Protein AF-A0A183TKH5-F1 (afdb_monomer_lite)

Organism: Schistocephalus solidus (NCBI:txid70667)

pLDDT: mean 78.7, std 14.35, range [50.28, 96.31]

Sequence (136 aa):
MHRTLLYFQLSNEYMMAVAALRPASYELEEPFVNRSVQTIYRDSEAQTDPYSPPYTVKVGDVPEVLSLSTLTYGHGLPAGQKEVEMIERARERRKLEANLLDNSQLAGAKLLAYRKKMLDDAETQEWVRREKEIEE

Secondary structure (DSSP, 8-state):
--SSHHHHHHHHHHHHHHHHTS-----------------S---GGG-PPPP--S----TT---HHHHTTT-EETBEESPPHHHHHHHHHHHHHHHHHHHHH--TT--THHHHHHHHHHHHHHHHHHHHHHHHHHH-

InterPro domains:
  IPR026720 Cilia- and flagella-associated protein 91 [PTHR22455] (29-136)
  IPR032840 CFAP91 domain [PF14738] (37-136)

Structure (mmCIF, N/CA/C/O backbone):
data_AF-A0A183TKH5-F1
#
_entry.id   AF-A0A183TKH5-F1
#
loop_
_atom_site.group_PDB
_atom_site.id
_atom_site.type_symbol
_atom_site.label_atom_id
_atom_site.label_alt_id
_atom_site.label_comp_id
_atom_site.label_asym_id
_atom_site.label_entity_id
_atom_site.label_seq_id
_atom_site.pdbx_PDB_ins_code
_atom_site.Cartn_x
_atom_site.Cartn_y
_atom_site.Cartn_z
_atom_site.occupancy
_atom_site.B_iso_or_equiv
_atom_site.auth_seq_id
_atom_site.auth_comp_id
_atom_site.auth_asym_id
_atom_site.auth_atom_id
_atom_site.pdbx_PDB_model_num
ATOM 1 N N . MET A 1 1 ? 27.099 -77.585 -54.163 1.00 56.56 1 MET A N 1
ATOM 2 C CA . MET A 1 1 ? 26.446 -76.439 -53.487 1.00 56.56 1 MET A CA 1
ATOM 3 C C . MET A 1 1 ? 25.040 -76.186 -54.054 1.00 56.56 1 MET A C 1
ATOM 5 O O . MET A 1 1 ? 24.823 -75.152 -54.663 1.00 56.56 1 MET A O 1
ATOM 9 N N . HIS A 1 2 ? 24.081 -77.112 -53.924 1.00 57.56 2 HIS A N 1
ATOM 10 C CA . HIS A 1 2 ? 22.749 -76.969 -54.564 1.00 57.56 2 HIS A CA 1
ATOM 11 C C . HIS A 1 2 ? 21.561 -77.321 -53.647 1.00 57.56 2 HIS A C 1
ATOM 13 O O . HIS A 1 2 ? 20.428 -77.393 -54.101 1.00 57.56 2 HIS A O 1
ATOM 19 N N . ARG A 1 3 ? 21.789 -77.529 -52.341 1.00 54.97 3 ARG A N 1
ATOM 20 C CA . ARG A 1 3 ? 20.746 -78.012 -51.415 1.00 54.97 3 ARG A CA 1
ATOM 21 C C . ARG A 1 3 ? 20.159 -76.929 -50.493 1.00 54.97 3 ARG A C 1
ATOM 23 O O . ARG A 1 3 ? 19.136 -77.164 -49.868 1.00 54.97 3 ARG A O 1
ATOM 30 N N . THR A 1 4 ? 20.763 -75.739 -50.444 1.00 51.69 4 THR A N 1
ATOM 31 C CA . THR A 1 4 ? 20.287 -74.583 -49.658 1.00 51.69 4 THR A CA 1
ATOM 32 C C . THR A 1 4 ? 19.351 -73.658 -50.443 1.00 51.69 4 THR A C 1
ATOM 34 O O . THR A 1 4 ? 18.471 -73.048 -49.848 1.00 51.69 4 THR A O 1
ATOM 37 N N . LEU A 1 5 ? 19.482 -73.593 -51.773 1.00 55.16 5 LEU A N 1
ATOM 38 C CA . LEU A 1 5 ? 18.642 -72.738 -52.626 1.00 55.16 5 LEU A CA 1
ATOM 39 C C . LEU A 1 5 ? 17.206 -73.268 -52.774 1.00 55.16 5 LEU A C 1
ATOM 41 O O . LEU A 1 5 ? 16.263 -72.485 -52.772 1.00 55.16 5 LEU A O 1
ATOM 45 N N . LEU A 1 6 ? 17.027 -74.594 -52.798 1.00 55.50 6 LEU A N 1
ATOM 46 C CA . LEU A 1 6 ? 15.699 -75.215 -52.874 1.00 55.50 6 LEU A CA 1
ATOM 47 C C . LEU A 1 6 ? 14.858 -74.968 -51.611 1.00 55.50 6 LEU A C 1
ATOM 49 O O . LEU A 1 6 ? 13.658 -74.743 -51.719 1.00 55.50 6 LEU A O 1
ATOM 53 N N . TYR A 1 7 ? 15.481 -74.950 -50.425 1.00 54.03 7 TYR A N 1
ATOM 54 C CA . TYR A 1 7 ? 14.784 -74.665 -49.163 1.00 54.03 7 TYR A CA 1
ATOM 55 C C . TYR A 1 7 ? 14.279 -73.216 -49.100 1.00 54.03 7 TYR A C 1
ATOM 57 O O . TYR A 1 7 ? 13.174 -72.981 -48.622 1.00 54.03 7 TYR A O 1
ATOM 65 N N . PHE A 1 8 ? 15.054 -72.266 -49.638 1.00 52.38 8 PHE A N 1
ATOM 66 C CA . PHE A 1 8 ? 14.662 -70.856 -49.725 1.00 52.38 8 PHE A CA 1
ATOM 67 C C . PHE A 1 8 ? 13.559 -70.606 -50.766 1.00 52.38 8 PHE A C 1
ATOM 69 O O . PHE A 1 8 ? 12.664 -69.798 -50.520 1.00 52.38 8 PHE A O 1
ATOM 76 N N . GLN A 1 9 ? 13.575 -71.309 -51.905 1.00 54.12 9 GLN A N 1
ATOM 77 C CA . GLN A 1 9 ? 12.498 -71.215 -52.900 1.00 54.12 9 GLN A CA 1
ATOM 78 C C . GLN A 1 9 ? 11.187 -71.826 -52.390 1.00 54.12 9 GLN A C 1
ATOM 80 O O . GLN A 1 9 ? 10.153 -71.163 -52.446 1.00 54.12 9 GLN A O 1
ATOM 85 N N . LEU A 1 10 ? 11.235 -73.029 -51.806 1.00 55.22 10 LEU A N 1
ATOM 86 C CA . LEU A 1 10 ? 10.054 -73.699 -51.244 1.00 55.22 10 LEU A CA 1
ATOM 87 C C . LEU A 1 10 ? 9.452 -72.926 -50.062 1.00 55.22 10 LEU A C 1
ATOM 89 O O . LEU A 1 10 ? 8.231 -72.858 -49.941 1.00 55.22 10 LEU A O 1
ATOM 93 N N . SER A 1 11 ? 10.273 -72.288 -49.216 1.00 58.72 11 SER A N 1
ATOM 94 C CA . SER A 1 11 ? 9.762 -71.430 -48.136 1.00 58.72 11 SER A CA 1
ATOM 95 C C . SER A 1 11 ? 9.053 -70.183 -48.658 1.00 58.72 11 SER A C 1
ATOM 97 O O . SER A 1 11 ? 8.087 -69.729 -48.050 1.00 58.72 11 SER A O 1
ATOM 99 N N . ASN A 1 12 ? 9.514 -69.629 -49.782 1.00 56.22 12 ASN A N 1
ATOM 100 C CA . ASN A 1 12 ? 8.950 -68.404 -50.337 1.00 56.22 12 ASN A CA 1
ATOM 101 C C . ASN A 1 12 ? 7.621 -68.677 -51.059 1.00 56.22 12 ASN A C 1
ATOM 103 O O . ASN A 1 12 ? 6.659 -67.932 -50.890 1.00 56.22 12 ASN A O 1
ATOM 107 N N . GLU A 1 13 ? 7.532 -69.792 -51.787 1.00 64.25 13 GLU A N 1
ATOM 108 C CA . GLU A 1 13 ? 6.274 -70.253 -52.385 1.00 64.25 13 GLU A CA 1
ATOM 109 C C . GLU A 1 13 ? 5.241 -70.635 -51.317 1.00 64.25 13 GLU A C 1
ATOM 111 O O . GLU A 1 13 ? 4.078 -70.248 -51.424 1.00 64.25 13 GLU A O 1
ATOM 116 N N . TYR A 1 14 ? 5.662 -71.311 -50.241 1.00 62.25 14 TYR A N 1
ATOM 117 C CA . TYR A 1 14 ? 4.782 -71.657 -49.121 1.00 62.25 14 TYR A CA 1
ATOM 118 C C . TYR A 1 14 ? 4.248 -70.408 -48.398 1.00 62.25 14 TYR A C 1
ATOM 120 O O . TYR A 1 14 ? 3.056 -70.323 -48.110 1.00 62.25 14 TYR A O 1
ATOM 128 N N . MET A 1 15 ? 5.092 -69.396 -48.169 1.00 60.38 15 MET A N 1
ATOM 129 C CA . MET A 1 15 ? 4.671 -68.124 -47.562 1.00 60.38 15 MET A CA 1
ATOM 130 C C . MET A 1 15 ? 3.726 -67.316 -48.465 1.00 60.38 15 MET A C 1
ATOM 132 O O . MET A 1 15 ? 2.784 -66.702 -47.962 1.00 60.38 15 MET A O 1
ATOM 136 N N . MET A 1 16 ? 3.924 -67.350 -49.787 1.00 62.31 16 MET A N 1
ATOM 137 C CA . MET A 1 16 ? 3.030 -66.714 -50.768 1.00 62.31 16 MET A CA 1
ATOM 138 C C . MET A 1 16 ? 1.676 -67.431 -50.867 1.00 62.31 16 MET A C 1
ATOM 140 O O . MET A 1 16 ? 0.634 -66.776 -50.893 1.00 62.31 16 MET A O 1
ATOM 144 N N . ALA A 1 17 ? 1.663 -68.767 -50.851 1.00 64.62 17 ALA A N 1
ATOM 145 C CA . ALA A 1 17 ? 0.432 -69.558 -50.868 1.00 64.62 17 ALA A CA 1
ATOM 146 C C . ALA A 1 17 ? -0.396 -69.378 -49.581 1.00 64.62 17 ALA A C 1
ATOM 148 O O . ALA A 1 17 ? -1.618 -69.239 -49.645 1.00 64.62 17 ALA A O 1
ATOM 149 N N . VAL A 1 18 ? 0.259 -69.300 -48.415 1.00 62.81 18 VAL A N 1
ATOM 150 C CA . VAL A 1 18 ? -0.392 -68.996 -47.125 1.00 62.81 18 VAL A CA 1
ATOM 151 C C . VAL A 1 18 ? -0.938 -67.563 -47.090 1.00 62.81 18 VAL A C 1
ATOM 153 O O . VAL A 1 18 ? -1.998 -67.328 -46.513 1.00 62.81 18 VAL A O 1
ATOM 156 N N . ALA A 1 19 ? -0.265 -66.604 -47.735 1.00 60.97 19 ALA A N 1
ATOM 157 C CA . ALA A 1 19 ? -0.767 -65.236 -47.871 1.00 60.97 19 ALA A CA 1
ATOM 158 C C . ALA A 1 19 ? -1.985 -65.141 -48.808 1.00 60.97 19 ALA A C 1
ATOM 160 O O . ALA A 1 19 ? -2.908 -64.387 -48.515 1.00 60.97 19 ALA A O 1
ATOM 161 N N . ALA A 1 20 ? -2.022 -65.927 -49.889 1.00 63.88 20 ALA A N 1
ATOM 162 C CA . ALA A 1 20 ? -3.143 -65.962 -50.834 1.00 63.88 20 ALA A CA 1
ATOM 163 C C . ALA A 1 20 ? -4.389 -66.681 -50.281 1.00 63.88 20 ALA A C 1
ATOM 165 O O . ALA A 1 20 ? -5.509 -66.369 -50.675 1.00 63.88 20 ALA A O 1
ATOM 166 N N . LEU A 1 21 ? -4.198 -67.624 -49.352 1.00 61.31 21 LEU A N 1
ATOM 167 C CA . LEU A 1 21 ? -5.271 -68.305 -48.617 1.00 61.31 21 LEU A CA 1
ATOM 168 C C . LEU A 1 21 ? -5.719 -67.550 -47.359 1.00 61.31 21 LEU A C 1
ATOM 170 O O . LEU A 1 21 ? -6.636 -68.012 -46.679 1.00 61.31 21 LEU A O 1
ATOM 174 N N . ARG A 1 22 ? -5.100 -66.406 -47.027 1.00 55.66 22 ARG A N 1
ATOM 175 C CA . ARG A 1 22 ? -5.588 -65.540 -45.952 1.00 55.66 22 ARG A CA 1
ATOM 176 C C . ARG A 1 22 ? -6.929 -64.963 -46.419 1.00 55.66 22 ARG A C 1
ATOM 178 O O . ARG A 1 22 ? -6.926 -64.166 -47.358 1.00 55.66 22 ARG A O 1
ATOM 185 N N . PRO A 1 23 ? -8.070 -65.344 -45.814 1.00 60.88 23 PRO A N 1
ATOM 186 C CA . PRO A 1 23 ? -9.331 -64.711 -46.166 1.00 60.88 23 PRO A CA 1
ATOM 187 C C . PRO A 1 23 ? -9.185 -63.207 -45.925 1.00 60.88 23 PRO A C 1
ATOM 189 O O . PRO A 1 23 ? -8.533 -62.807 -44.954 1.00 60.88 23 PRO A O 1
ATOM 192 N N . ALA A 1 24 ? -9.750 -62.389 -46.822 1.00 58.31 24 ALA A N 1
ATOM 193 C CA . ALA A 1 24 ? -9.887 -60.953 -46.599 1.00 58.31 24 ALA A CA 1
ATOM 194 C C . ALA A 1 24 ? -10.366 -60.765 -45.160 1.00 58.31 24 ALA A C 1
ATOM 196 O O . ALA A 1 24 ? -11.300 -61.454 -44.748 1.00 58.31 24 ALA A O 1
ATOM 197 N N . SER A 1 25 ? -9.648 -59.952 -44.385 1.00 51.00 25 SER A N 1
ATOM 198 C CA . SER A 1 25 ? -9.950 -59.707 -42.980 1.00 51.00 25 SER A CA 1
ATOM 199 C C . SER A 1 25 ? -11.444 -59.457 -42.847 1.00 51.00 25 SER A C 1
ATOM 201 O O . SER A 1 25 ? -11.935 -58.423 -43.295 1.00 51.00 25 SER A O 1
ATOM 203 N N . TYR A 1 26 ? -12.171 -60.425 -42.289 1.00 50.28 26 TYR A N 1
ATOM 204 C CA . TYR A 1 26 ? -13.525 -60.176 -41.842 1.00 50.28 26 TYR A CA 1
ATOM 205 C C . TYR A 1 26 ? -13.356 -59.204 -40.685 1.00 50.28 26 TYR A C 1
ATOM 207 O O . TYR A 1 26 ? -12.981 -59.605 -39.583 1.00 50.28 26 TYR A O 1
ATOM 215 N N . GLU A 1 27 ? -13.539 -57.917 -40.963 1.00 59.78 27 GLU A N 1
ATOM 216 C CA . GLU A 1 27 ? -13.874 -56.933 -39.947 1.00 59.78 27 GLU A CA 1
ATOM 217 C C . GLU A 1 27 ? -15.199 -57.406 -39.348 1.00 59.78 27 GLU A C 1
ATOM 219 O O . GLU A 1 27 ? -16.285 -57.052 -39.796 1.00 59.78 27 GLU A O 1
ATOM 224 N N . LEU A 1 28 ? -15.115 -58.328 -38.387 1.00 56.28 28 LEU A N 1
ATOM 225 C CA . LEU A 1 28 ? -16.206 -58.581 -37.471 1.00 56.28 28 LEU A CA 1
ATOM 226 C C . LEU A 1 28 ? -16.276 -57.316 -36.625 1.00 56.28 28 LEU A C 1
ATOM 228 O O . LEU A 1 28 ? -15.617 -57.220 -35.592 1.00 56.28 28 LEU A O 1
ATOM 232 N N . GLU A 1 29 ? -17.003 -56.312 -37.112 1.00 60.41 29 GLU A N 1
ATOM 233 C CA . GLU A 1 29 ? -17.494 -55.256 -36.245 1.00 60.41 29 GLU A CA 1
ATOM 234 C C . GLU A 1 29 ? -18.260 -55.977 -35.136 1.00 60.41 29 GLU A C 1
ATOM 236 O O . GLU A 1 29 ? -19.334 -56.539 -35.372 1.00 60.41 29 GLU A O 1
ATOM 241 N N . GLU A 1 30 ? -17.682 -56.054 -33.934 1.00 64.56 30 GLU A N 1
ATOM 242 C CA . GLU A 1 30 ? -18.487 -56.423 -32.781 1.00 64.56 30 GLU A CA 1
ATOM 243 C C . GLU A 1 30 ? -19.662 -55.446 -32.778 1.00 64.56 30 GLU A C 1
ATOM 245 O O . GLU A 1 30 ? -19.421 -54.233 -32.830 1.00 64.56 30 GLU A O 1
ATOM 250 N N . PRO A 1 31 ? -20.924 -55.918 -32.789 1.00 64.06 31 PRO A N 1
ATOM 251 C CA . PRO A 1 31 ? -22.044 -55.002 -32.797 1.00 64.06 31 PRO A CA 1
ATOM 252 C C . PRO A 1 31 ? -21.881 -54.103 -31.579 1.00 64.06 31 PRO A C 1
ATOM 254 O O . PRO A 1 31 ? -21.854 -54.577 -30.442 1.00 64.06 31 PRO A O 1
ATOM 257 N N . PHE A 1 32 ? -21.719 -52.805 -31.822 1.00 62.00 32 PHE A N 1
ATOM 258 C CA . PHE A 1 32 ? -21.632 -51.814 -30.768 1.00 62.00 32 PHE A CA 1
ATOM 259 C C . PHE A 1 32 ? -22.966 -51.817 -30.016 1.00 62.00 32 PHE A C 1
ATOM 261 O O . PHE A 1 32 ? -23.955 -51.216 -30.435 1.00 62.00 32 PHE A O 1
ATOM 268 N N . VAL A 1 33 ? -23.022 -52.559 -28.910 1.00 62.81 33 VAL A N 1
ATOM 269 C CA . VAL A 1 33 ? -24.189 -52.568 -28.036 1.00 62.81 33 VAL A CA 1
ATOM 270 C C . VAL A 1 33 ? -24.024 -51.422 -27.052 1.00 62.81 33 VAL A C 1
ATOM 272 O O . VAL A 1 33 ? -23.316 -51.537 -26.052 1.00 62.81 33 VAL A O 1
ATOM 275 N N . ASN A 1 34 ? -24.720 -50.319 -27.316 1.00 60.88 34 ASN A N 1
ATOM 276 C CA . ASN A 1 34 ? -24.920 -49.268 -26.327 1.00 60.88 34 ASN A CA 1
ATOM 277 C C . ASN A 1 34 ? -25.640 -49.867 -25.108 1.00 60.88 34 ASN A C 1
ATOM 279 O O . ASN A 1 34 ? -26.829 -50.177 -25.167 1.00 60.88 34 ASN A O 1
ATOM 283 N N . ARG A 1 35 ? -24.927 -50.043 -23.992 1.00 65.00 35 ARG A N 1
ATOM 284 C CA . ARG A 1 35 ? -25.538 -50.376 -22.700 1.00 65.00 35 ARG A CA 1
ATOM 2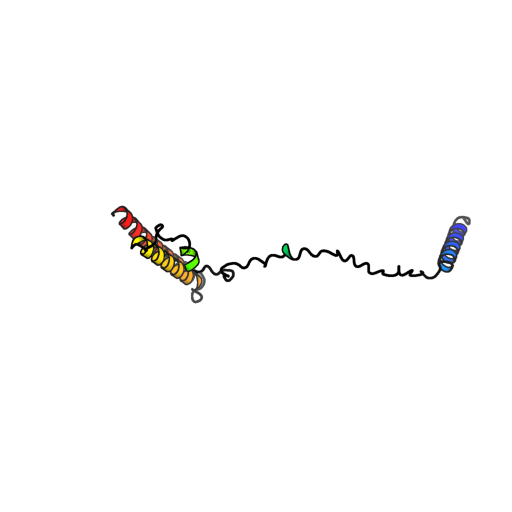85 C C . ARG A 1 35 ? -25.632 -49.108 -21.867 1.00 65.00 35 ARG A C 1
ATOM 287 O O . ARG A 1 35 ? -24.652 -48.677 -21.270 1.00 65.00 35 ARG A O 1
ATOM 294 N N . SER A 1 36 ? -26.821 -48.524 -21.801 1.00 66.19 36 SER A N 1
ATOM 295 C CA . SER A 1 36 ? -27.135 -47.515 -20.794 1.00 66.19 36 SER A CA 1
ATOM 296 C C . SER A 1 36 ? -27.508 -48.222 -19.491 1.00 66.19 36 SER A C 1
ATOM 298 O O . SER A 1 36 ? -28.562 -48.852 -19.408 1.00 66.19 36 SER A O 1
ATOM 300 N N . VAL A 1 37 ? -26.664 -48.130 -18.464 1.00 65.00 37 VAL A N 1
ATOM 301 C CA . VAL A 1 37 ? -27.082 -48.454 -17.095 1.00 65.00 37 VAL A CA 1
ATOM 302 C C . VAL A 1 37 ? -27.745 -47.200 -16.537 1.00 65.00 37 VAL A C 1
ATOM 304 O O . VAL A 1 37 ? -27.065 -46.240 -16.188 1.00 65.00 37 VAL A O 1
ATOM 307 N N . GLN A 1 38 ? -29.076 -47.181 -16.508 1.00 63.41 38 GLN A N 1
ATOM 308 C CA . GLN A 1 38 ? -29.831 -46.132 -15.831 1.00 63.41 38 GLN A CA 1
ATOM 309 C C . GLN A 1 38 ? -30.140 -46.619 -14.414 1.00 63.41 38 GLN A C 1
ATOM 311 O O . GLN A 1 38 ? -30.962 -47.515 -14.223 1.00 63.41 38 GLN A O 1
ATOM 316 N N . THR A 1 39 ? -29.464 -46.067 -13.409 1.00 62.25 39 THR A N 1
ATOM 317 C CA . THR A 1 39 ? -29.877 -46.265 -12.018 1.00 62.25 39 THR A CA 1
ATOM 318 C C . THR A 1 39 ? -31.219 -45.562 -11.812 1.00 62.25 39 THR A C 1
ATOM 320 O O . THR A 1 39 ? -31.373 -44.392 -12.153 1.00 62.25 39 THR A O 1
ATOM 323 N N . ILE A 1 40 ? -32.211 -46.286 -11.285 1.00 65.94 40 ILE A N 1
ATOM 324 C CA . ILE A 1 40 ? -33.585 -45.787 -11.062 1.00 65.94 40 ILE A CA 1
ATOM 325 C C . ILE A 1 40 ? -33.602 -44.622 -10.055 1.00 65.94 40 ILE A C 1
ATOM 327 O O . ILE A 1 40 ? -34.496 -43.782 -10.084 1.00 65.94 40 ILE A O 1
ATOM 331 N N . TYR A 1 41 ? -32.584 -44.548 -9.198 1.00 61.38 41 TYR A N 1
ATOM 332 C CA . TYR A 1 41 ? -32.388 -43.463 -8.250 1.00 61.38 41 TYR A CA 1
ATOM 333 C C . TYR A 1 41 ? -31.336 -42.481 -8.766 1.00 61.38 41 TYR A C 1
ATOM 335 O O . TYR A 1 41 ? -30.192 -42.852 -9.038 1.00 61.38 41 TYR A O 1
ATOM 343 N N . ARG A 1 42 ? -31.746 -41.217 -8.891 1.00 63.94 42 ARG A N 1
ATOM 344 C CA . ARG A 1 42 ? -30.854 -40.066 -9.011 1.00 63.94 42 ARG A CA 1
ATOM 345 C C . ARG A 1 42 ? -30.835 -39.391 -7.644 1.00 63.94 42 ARG A C 1
ATOM 347 O O . ARG A 1 42 ? -31.846 -38.797 -7.270 1.00 63.94 42 ARG A O 1
ATOM 354 N N . ASP A 1 43 ? -29.710 -39.449 -6.936 1.00 62.81 43 ASP A N 1
ATOM 355 C CA . ASP A 1 43 ? -29.480 -38.630 -5.737 1.00 62.81 43 ASP A CA 1
ATOM 356 C C . ASP A 1 43 ? -29.321 -37.169 -6.166 1.00 62.81 43 ASP A C 1
ATOM 358 O O . ASP A 1 43 ? -28.231 -36.613 -6.273 1.00 62.81 43 ASP A O 1
ATOM 362 N N . SER A 1 44 ? -30.453 -36.548 -6.486 1.00 62.03 44 SER A N 1
ATOM 363 C CA . SER A 1 44 ? -30.547 -35.133 -6.856 1.00 62.03 44 SER A CA 1
ATOM 364 C C . SER A 1 44 ? -30.277 -34.228 -5.646 1.00 62.03 44 SER A C 1
ATOM 366 O O . SER A 1 44 ? -30.042 -33.036 -5.802 1.0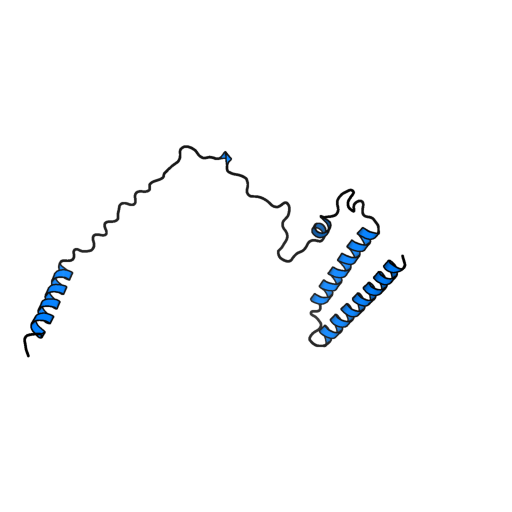0 62.03 44 SER A O 1
ATOM 368 N N . GLU A 1 45 ? -30.285 -34.812 -4.446 1.00 61.84 45 GLU A N 1
ATOM 369 C CA . GLU A 1 45 ? -30.087 -34.160 -3.151 1.00 61.84 45 GLU A CA 1
ATOM 370 C C . GLU A 1 45 ? -28.602 -33.950 -2.806 1.00 61.84 45 GLU A C 1
ATOM 372 O O . GLU A 1 45 ? -28.281 -33.149 -1.933 1.00 61.84 45 GLU A O 1
ATOM 377 N N . ALA A 1 46 ? -27.681 -34.618 -3.514 1.00 67.38 46 ALA A N 1
ATOM 378 C CA . ALA A 1 46 ? -26.234 -34.442 -3.348 1.00 67.38 46 ALA A CA 1
ATOM 379 C C . ALA A 1 46 ? -25.652 -33.322 -4.237 1.00 67.38 46 ALA A C 1
ATOM 381 O O . ALA A 1 46 ? -24.444 -33.076 -4.225 1.00 67.38 46 ALA A O 1
ATOM 382 N N . GLN A 1 47 ? -26.491 -32.649 -5.033 1.00 73.25 47 GLN A N 1
ATOM 383 C CA . GLN A 1 47 ? -26.061 -31.603 -5.954 1.00 73.25 47 GLN A CA 1
ATOM 384 C C . GLN A 1 47 ? -26.111 -30.235 -5.266 1.00 73.25 47 GLN A C 1
ATOM 386 O O . GLN A 1 47 ? -27.134 -29.559 -5.246 1.00 73.25 47 GLN A O 1
ATOM 391 N N . THR A 1 48 ? -24.982 -29.829 -4.692 1.00 77.00 48 THR A N 1
ATOM 392 C CA . THR A 1 48 ? -24.789 -28.475 -4.165 1.00 77.00 48 THR A CA 1
ATOM 393 C C . THR A 1 48 ? -24.508 -27.493 -5.298 1.00 77.00 48 THR A C 1
ATOM 395 O O . THR A 1 48 ? -23.799 -27.838 -6.249 1.00 77.00 48 THR A O 1
ATOM 398 N N . ASP A 1 49 ? -24.980 -26.255 -5.167 1.00 80.81 49 ASP A N 1
ATOM 399 C CA . ASP A 1 49 ? -24.529 -25.168 -6.033 1.00 80.81 49 ASP A CA 1
ATOM 400 C C . ASP A 1 49 ? -22.999 -25.026 -5.948 1.00 80.81 49 ASP A C 1
ATOM 402 O O . ASP A 1 49 ? -22.435 -25.093 -4.846 1.00 80.81 49 ASP A O 1
ATOM 406 N N . PRO A 1 50 ? -22.295 -24.846 -7.083 1.00 87.88 50 PRO A N 1
ATOM 407 C CA . PRO A 1 50 ? -20.872 -24.551 -7.061 1.00 87.88 50 PRO A CA 1
ATOM 408 C C . PRO A 1 50 ? -20.600 -23.341 -6.170 1.00 87.88 50 PRO A C 1
ATOM 410 O O . PRO A 1 50 ? -21.290 -22.321 -6.255 1.00 87.88 50 PRO A O 1
ATOM 413 N N . TYR A 1 51 ? -19.570 -23.445 -5.331 1.00 86.19 51 TYR A N 1
ATOM 414 C CA . TYR A 1 51 ? -19.155 -22.337 -4.481 1.00 86.19 51 TYR A CA 1
ATOM 415 C C . TYR A 1 51 ? -18.926 -21.072 -5.318 1.00 86.19 51 TYR A C 1
ATOM 417 O O . TYR A 1 51 ? -18.118 -21.067 -6.248 1.00 86.19 51 TYR A O 1
ATOM 425 N N . SER A 1 52 ? -19.626 -19.998 -4.956 1.00 88.00 52 SER A N 1
ATOM 426 C CA . SER A 1 52 ? -19.426 -18.666 -5.519 1.00 88.00 52 SER A CA 1
ATOM 427 C C . SER A 1 52 ? -18.734 -17.792 -4.474 1.00 88.00 52 SER A C 1
ATOM 429 O O . SER A 1 52 ? -19.294 -17.596 -3.391 1.00 88.00 52 SER A O 1
ATOM 431 N N . PRO A 1 53 ? -17.518 -17.284 -4.744 1.00 90.81 53 PRO A N 1
ATOM 432 C CA . PRO A 1 53 ? -16.822 -16.440 -3.790 1.00 90.81 53 PRO A CA 1
ATOM 433 C C . PRO A 1 53 ? -17.583 -15.123 -3.581 1.00 90.81 53 PRO A C 1
ATOM 435 O O . PRO A 1 53 ? -18.205 -14.615 -4.515 1.00 90.81 53 PRO A O 1
ATOM 438 N N . PRO A 1 54 ? -17.503 -14.526 -2.380 1.00 87.31 54 PRO A N 1
ATOM 439 C CA . PRO A 1 54 ? -18.199 -13.276 -2.070 1.00 87.31 54 PRO A CA 1
ATOM 440 C C . PRO A 1 54 ? -17.702 -12.084 -2.905 1.00 87.31 54 PRO A C 1
ATOM 442 O O . PRO A 1 54 ? -18.391 -11.072 -3.001 1.00 87.31 54 PRO A O 1
ATOM 445 N N . TYR A 1 55 ? -16.511 -12.185 -3.502 1.00 89.06 55 TYR A N 1
ATOM 446 C CA . TYR A 1 55 ? -15.948 -11.185 -4.401 1.00 89.06 55 TYR A CA 1
ATOM 447 C C . TYR A 1 55 ? -14.968 -11.819 -5.398 1.00 89.06 55 TYR A C 1
ATOM 449 O O . TYR A 1 55 ? -14.384 -12.873 -5.147 1.00 89.06 55 TYR A O 1
ATOM 457 N N . THR A 1 56 ? -14.748 -11.138 -6.522 1.00 90.19 56 THR A N 1
ATOM 458 C CA . THR A 1 56 ? -13.752 -11.502 -7.539 1.00 90.19 56 THR A CA 1
ATOM 459 C C . THR A 1 56 ? -12.794 -10.339 -7.761 1.00 90.19 56 THR A C 1
ATOM 461 O O . THR A 1 56 ? -13.240 -9.210 -7.964 1.00 90.19 56 THR A O 1
ATOM 464 N N . VAL A 1 57 ? -11.489 -10.609 -7.763 1.00 91.56 57 VAL A N 1
ATOM 465 C CA . VAL A 1 57 ? -10.439 -9.607 -8.001 1.00 91.56 57 VAL A CA 1
ATOM 466 C C . VAL A 1 57 ? -9.716 -9.933 -9.303 1.00 91.56 57 VAL A C 1
ATOM 468 O O . VAL A 1 57 ? -9.537 -11.103 -9.642 1.00 91.56 57 VAL A O 1
ATOM 471 N N . LYS A 1 58 ? -9.309 -8.904 -10.052 1.00 92.12 58 LYS A N 1
ATOM 472 C CA . LYS A 1 58 ? -8.483 -9.092 -11.249 1.00 92.12 58 LYS A CA 1
ATOM 473 C C . LYS A 1 58 ? -7.106 -9.621 -10.852 1.00 92.12 58 LYS A C 1
ATOM 475 O O . LYS A 1 58 ? -6.540 -9.211 -9.844 1.00 92.12 58 LYS A O 1
ATOM 480 N N . VAL A 1 59 ? -6.544 -10.509 -11.666 1.00 88.38 59 VAL A N 1
ATOM 481 C CA . VAL A 1 59 ? -5.194 -11.038 -11.433 1.00 88.38 59 VAL A CA 1
ATOM 482 C C . VAL A 1 59 ? -4.188 -9.883 -11.463 1.00 88.38 59 VAL A C 1
ATOM 484 O O . VAL A 1 59 ? -4.113 -9.159 -12.452 1.00 88.38 59 VAL A O 1
ATOM 487 N N . GLY A 1 60 ? -3.437 -9.712 -10.372 1.00 84.12 60 GLY A N 1
ATOM 488 C CA . GLY A 1 60 ? -2.455 -8.634 -10.205 1.00 84.12 60 GLY A CA 1
ATOM 489 C C . GLY A 1 60 ? -3.001 -7.344 -9.585 1.00 84.12 60 GLY A C 1
ATOM 490 O O . GLY A 1 60 ? -2.217 -6.439 -9.320 1.00 84.12 60 GLY A O 1
ATOM 491 N N . ASP A 1 61 ? -4.306 -7.262 -9.321 1.00 85.81 61 ASP A N 1
ATOM 492 C CA . ASP A 1 61 ? -4.912 -6.147 -8.593 1.00 85.81 61 ASP A CA 1
ATOM 493 C C . ASP A 1 61 ? -5.083 -6.514 -7.111 1.00 85.81 61 ASP A C 1
ATOM 495 O O . ASP A 1 61 ? -5.468 -7.636 -6.777 1.00 85.81 61 ASP A O 1
ATOM 499 N N . VAL A 1 62 ? -4.787 -5.575 -6.214 1.00 86.06 62 VAL A N 1
ATOM 500 C CA . VAL A 1 62 ? -4.953 -5.746 -4.764 1.00 86.06 62 VAL A CA 1
ATOM 501 C C . VAL A 1 62 ? -5.795 -4.578 -4.250 1.00 86.06 62 VAL A C 1
ATOM 503 O O . VAL A 1 62 ? -5.251 -3.516 -3.931 1.00 86.06 62 VAL A O 1
ATOM 506 N N . PRO A 1 63 ? -7.130 -4.735 -4.183 1.00 89.00 63 PRO A N 1
ATOM 507 C CA . PRO A 1 63 ? -8.016 -3.651 -3.797 1.00 89.00 63 PRO A CA 1
ATOM 508 C C . PRO A 1 63 ? -7.795 -3.273 -2.332 1.00 89.00 63 PRO A C 1
ATOM 510 O O . PRO A 1 63 ? -7.754 -4.123 -1.442 1.00 89.00 63 PRO A O 1
ATOM 513 N N . GLU A 1 64 ? -7.721 -1.969 -2.074 1.00 87.94 64 GLU A N 1
ATOM 514 C CA . GLU A 1 64 ? -7.471 -1.421 -0.738 1.00 87.94 64 GLU A CA 1
ATOM 515 C C . GLU A 1 64 ? -8.495 -1.899 0.297 1.00 87.94 64 GLU A C 1
ATOM 517 O O . GLU A 1 64 ? -8.132 -2.187 1.432 1.00 87.94 64 GLU A O 1
ATOM 522 N N . VAL A 1 65 ? -9.759 -2.052 -0.095 1.00 88.44 65 VAL A N 1
ATOM 523 C CA . VAL A 1 65 ? -10.828 -2.487 0.816 1.00 88.44 65 VAL A CA 1
ATOM 524 C C . VAL A 1 65 ? -10.533 -3.863 1.420 1.00 88.44 65 VAL A C 1
ATOM 526 O O . VAL A 1 65 ? -10.783 -4.072 2.603 1.00 88.44 65 VAL A O 1
ATOM 529 N N . LEU A 1 66 ? -9.930 -4.781 0.656 1.00 87.88 66 LEU A N 1
ATOM 530 C CA . LEU A 1 66 ? -9.558 -6.099 1.179 1.00 87.88 66 LEU A CA 1
ATOM 531 C C . LEU A 1 66 ? -8.395 -6.028 2.172 1.00 87.88 66 LEU A C 1
ATOM 533 O O . LEU A 1 66 ? -8.290 -6.889 3.034 1.00 87.88 66 LEU A O 1
ATOM 537 N N . SER A 1 67 ? -7.554 -4.991 2.108 1.00 85.44 67 SER A N 1
ATOM 538 C CA . SER A 1 67 ? -6.503 -4.783 3.115 1.00 85.44 67 SER A CA 1
ATOM 539 C C . SER A 1 67 ? -7.047 -4.314 4.469 1.00 85.44 67 SER A C 1
ATOM 541 O O . SER A 1 67 ? -6.356 -4.440 5.475 1.00 85.44 67 SER A O 1
ATOM 543 N N . LEU A 1 68 ? -8.289 -3.817 4.508 1.00 88.12 68 LEU A N 1
ATOM 544 C CA . LEU A 1 68 ? -8.969 -3.356 5.722 1.00 88.12 68 LEU A CA 1
ATOM 545 C C . LEU A 1 68 ? -9.880 -4.424 6.339 1.00 88.12 68 LEU A C 1
ATOM 547 O O . LEU A 1 68 ? -10.531 -4.155 7.343 1.00 88.12 68 LEU A O 1
ATOM 551 N N . SER A 1 69 ? -9.945 -5.632 5.768 1.00 87.56 69 SER A N 1
ATOM 552 C CA . SER A 1 69 ? -10.893 -6.670 6.201 1.00 87.56 69 SER A CA 1
ATOM 553 C C . SER A 1 69 ? -10.666 -7.166 7.632 1.00 87.56 69 SER A C 1
ATOM 555 O O . SER A 1 69 ? -11.530 -7.838 8.187 1.00 87.56 69 SER A O 1
ATOM 5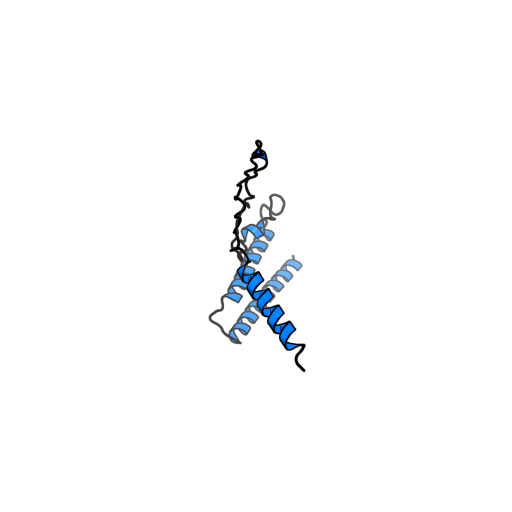57 N N . THR A 1 70 ? -9.502 -6.883 8.219 1.00 86.62 70 THR A N 1
ATOM 558 C CA . THR A 1 70 ? -9.178 -7.218 9.611 1.00 86.62 70 THR A CA 1
ATOM 559 C C . THR A 1 70 ? -9.773 -6.240 10.621 1.00 86.62 70 THR A C 1
ATOM 561 O O . THR A 1 70 ? -9.846 -6.574 11.801 1.00 86.62 70 THR A O 1
ATOM 564 N N . LEU A 1 71 ? -10.205 -5.054 10.181 1.00 87.44 71 LEU A N 1
ATOM 565 C CA . LEU A 1 71 ? -10.818 -4.051 11.043 1.00 87.44 71 LEU A CA 1
ATOM 566 C C . LEU A 1 71 ? -12.300 -4.385 11.233 1.00 87.44 71 LEU A C 1
ATOM 568 O O . LEU A 1 71 ? -13.101 -4.300 10.301 1.00 87.44 71 LEU A O 1
ATOM 572 N N . THR A 1 72 ? -12.676 -4.753 12.455 1.00 89.38 72 THR A N 1
ATOM 573 C CA . THR A 1 72 ? -14.070 -5.033 12.832 1.00 89.38 72 THR A CA 1
ATOM 574 C C . THR A 1 72 ? -14.483 -4.181 14.028 1.00 89.38 72 THR A C 1
ATOM 576 O O . THR A 1 72 ? -13.638 -3.622 14.724 1.00 89.38 72 THR A O 1
ATOM 579 N N . TYR A 1 73 ? -15.785 -4.061 14.300 1.00 90.25 73 TYR A N 1
ATOM 580 C CA . TYR A 1 73 ? -16.267 -3.310 15.465 1.00 90.25 73 TYR A CA 1
ATOM 581 C C . TYR A 1 73 ? -15.635 -3.835 16.765 1.00 90.25 73 TYR A C 1
ATOM 583 O O . TYR A 1 73 ? -15.634 -5.041 17.005 1.00 90.25 73 TYR A O 1
ATOM 591 N N . GLY A 1 74 ? -15.064 -2.941 17.578 1.00 87.19 74 GLY A N 1
ATOM 592 C CA . GLY A 1 74 ? -14.316 -3.302 18.791 1.00 87.19 74 GLY A CA 1
ATOM 593 C C . GLY A 1 74 ? -12.886 -3.809 18.544 1.00 87.19 74 GLY A C 1
ATOM 594 O O . GLY A 1 74 ? -12.124 -3.968 19.493 1.00 87.19 74 GLY A O 1
ATOM 595 N N . HIS A 1 75 ? -12.497 -4.001 17.282 1.00 84.00 75 HIS A N 1
ATOM 596 C CA . HIS A 1 75 ? -11.162 -4.411 16.841 1.00 84.00 75 HIS A CA 1
ATOM 597 C C . HIS A 1 75 ? -10.671 -3.465 15.736 1.00 84.00 75 HIS A C 1
ATOM 599 O O . HIS A 1 75 ? -10.529 -3.843 14.574 1.00 84.00 75 HIS A O 1
ATOM 605 N N . GLY A 1 76 ? -10.475 -2.204 16.118 1.00 82.38 76 GLY A N 1
ATOM 606 C CA . GLY A 1 76 ? -10.009 -1.127 15.241 1.00 82.38 76 GLY A CA 1
ATOM 607 C C . GLY A 1 76 ? -11.101 -0.356 14.495 1.00 82.38 76 GLY A C 1
ATOM 608 O O . GLY A 1 76 ? -10.814 0.429 13.598 1.00 82.38 76 GLY A O 1
ATOM 609 N N . LEU A 1 77 ? -12.373 -0.571 14.853 1.00 87.88 77 LEU A N 1
ATOM 610 C CA . LEU A 1 77 ? -13.476 0.326 14.502 1.00 87.88 77 LEU A CA 1
ATOM 611 C C . LEU A 1 77 ? -14.288 0.701 15.758 1.00 87.88 77 LEU A C 1
ATOM 613 O O . LEU A 1 77 ? -14.555 -0.188 16.577 1.00 87.88 77 LEU A O 1
ATOM 617 N N . PRO A 1 78 ? -14.746 1.965 15.898 1.00 88.12 78 PRO A N 1
ATOM 618 C CA . PRO A 1 78 ? -14.580 3.076 14.952 1.00 88.12 78 PRO A CA 1
ATOM 619 C C . PRO A 1 78 ? -13.125 3.547 14.853 1.00 88.12 78 PRO A C 1
ATOM 621 O O . PRO A 1 78 ? -12.409 3.536 15.849 1.00 88.12 78 PRO A O 1
ATOM 624 N N . ALA A 1 79 ? -12.712 3.933 13.641 1.00 87.25 79 ALA A N 1
ATOM 625 C CA . ALA A 1 79 ? -11.311 4.207 13.361 1.00 87.25 79 ALA A CA 1
ATOM 626 C C . ALA A 1 79 ? -10.795 5.396 14.189 1.00 87.25 79 ALA A C 1
ATOM 628 O O . ALA A 1 79 ? -11.336 6.503 14.104 1.00 87.25 79 ALA A O 1
ATOM 629 N N . GLY A 1 80 ? -9.750 5.167 14.977 1.00 88.94 80 GLY A N 1
ATOM 630 C CA . GLY A 1 80 ? -9.012 6.207 15.683 1.00 88.94 80 GLY A CA 1
ATOM 631 C C . GLY A 1 80 ? -8.042 6.953 14.762 1.00 88.94 80 GLY A C 1
ATOM 632 O O . GLY A 1 80 ? -7.785 6.544 13.630 1.00 88.94 80 GLY A O 1
ATOM 633 N N . GLN A 1 81 ? -7.438 8.035 15.265 1.00 88.94 81 GLN A N 1
ATOM 634 C CA . GLN A 1 81 ? -6.463 8.829 14.498 1.00 88.94 81 GLN A CA 1
ATOM 635 C C . GLN A 1 81 ? -5.293 7.980 13.981 1.00 88.94 81 GLN A C 1
ATOM 637 O O . GLN A 1 81 ? -4.925 8.091 12.817 1.00 88.94 81 GLN A O 1
ATOM 642 N N . LYS A 1 82 ? -4.775 7.068 14.813 1.00 86.00 82 LYS A N 1
ATOM 643 C CA . LYS A 1 82 ? -3.665 6.173 14.456 1.00 86.00 82 LYS A CA 1
ATOM 644 C C . LYS A 1 82 ? -4.005 5.220 13.307 1.00 86.00 82 LYS A C 1
ATOM 646 O O . LYS A 1 82 ? -3.168 4.954 12.452 1.00 86.00 82 LYS A O 1
ATOM 651 N N . GLU A 1 83 ? -5.229 4.703 13.272 1.00 87.62 83 GLU A N 1
ATOM 652 C CA . GLU A 1 83 ? -5.674 3.789 12.213 1.00 87.62 83 GLU A CA 1
ATOM 653 C C . GLU A 1 83 ? -5.859 4.532 10.893 1.00 87.62 83 GLU A C 1
ATOM 655 O O . GLU A 1 83 ? -5.406 4.054 9.855 1.00 87.62 83 GLU A O 1
ATOM 660 N N . VAL A 1 84 ? -6.452 5.729 10.937 1.00 90.81 84 VAL A N 1
ATOM 661 C CA . VAL A 1 84 ? -6.569 6.606 9.765 1.00 90.81 84 VAL A CA 1
ATOM 662 C C . VAL A 1 84 ? -5.186 6.952 9.216 1.00 90.81 84 VAL A C 1
ATOM 664 O O . VAL A 1 84 ? -4.941 6.770 8.025 1.00 90.81 84 VAL A O 1
ATOM 667 N N . GLU A 1 85 ? -4.261 7.356 10.083 1.00 90.62 85 GLU A N 1
ATOM 668 C CA . GLU A 1 85 ? -2.892 7.691 9.697 1.00 90.62 85 GLU A CA 1
ATOM 669 C C . GLU A 1 85 ? -2.170 6.493 9.054 1.00 90.62 85 GLU A C 1
ATOM 671 O O . GLU A 1 85 ? -1.497 6.624 8.032 1.00 90.62 85 GLU A O 1
ATOM 676 N N . MET A 1 86 ? -2.356 5.287 9.596 1.00 88.12 86 MET A N 1
ATOM 677 C CA . MET A 1 86 ? -1.768 4.070 9.040 1.00 88.12 86 MET A CA 1
ATOM 678 C C . MET A 1 86 ? -2.321 3.745 7.639 1.00 88.12 86 MET A C 1
ATOM 680 O O . MET A 1 86 ? -1.570 3.307 6.761 1.00 88.12 86 MET A O 1
ATOM 684 N N . ILE A 1 87 ? -3.616 3.987 7.403 1.00 90.25 87 ILE A N 1
ATOM 685 C CA . ILE A 1 87 ? -4.254 3.828 6.086 1.00 90.25 87 ILE A CA 1
ATOM 686 C C . ILE A 1 87 ? -3.712 4.863 5.098 1.00 90.25 87 ILE A C 1
ATOM 688 O O . ILE A 1 87 ? -3.379 4.521 3.960 1.00 90.25 87 ILE A O 1
ATOM 692 N N . GLU A 1 88 ? -3.593 6.120 5.519 1.00 92.25 88 GLU A N 1
ATOM 693 C CA . GLU A 1 88 ? -3.031 7.191 4.695 1.00 92.25 88 GLU A CA 1
ATOM 694 C C . GLU A 1 88 ? -1.579 6.895 4.316 1.00 92.25 88 GLU A C 1
ATOM 696 O O . GLU A 1 88 ? -1.235 6.937 3.132 1.00 92.25 88 GLU A O 1
ATOM 701 N N . ARG A 1 89 ? -0.770 6.430 5.270 1.00 90.81 89 ARG A N 1
ATOM 702 C CA . ARG A 1 89 ? 0.599 5.962 5.028 1.00 90.81 89 ARG A CA 1
ATOM 703 C C . ARG A 1 89 ? 0.651 4.844 3.987 1.00 90.81 89 ARG A C 1
ATOM 705 O O . ARG A 1 89 ? 1.490 4.858 3.085 1.00 90.81 89 ARG A O 1
ATOM 712 N N . ALA A 1 90 ? -0.249 3.865 4.081 1.00 90.56 90 ALA A N 1
ATOM 713 C CA . ALA A 1 90 ? -0.324 2.783 3.102 1.00 90.56 90 ALA 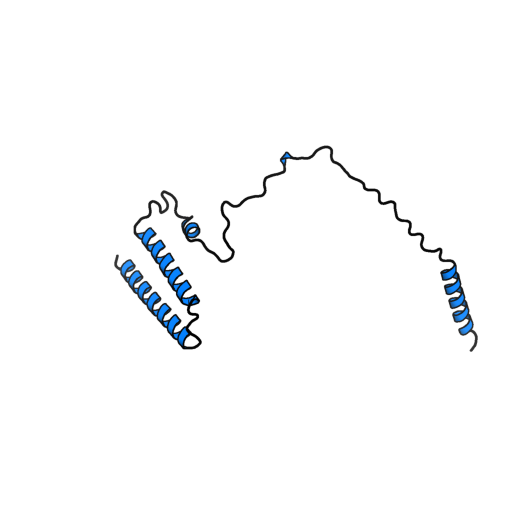A CA 1
ATOM 714 C C . ALA A 1 90 ? -0.676 3.304 1.695 1.00 90.56 90 ALA A C 1
ATOM 716 O O . ALA A 1 90 ? -0.127 2.819 0.701 1.00 90.56 90 ALA A O 1
ATOM 717 N N . ARG A 1 91 ? -1.543 4.320 1.589 1.00 92.62 91 ARG A N 1
ATOM 718 C CA . ARG A 1 91 ? -1.870 4.978 0.312 1.00 92.62 91 ARG A CA 1
ATOM 719 C C . ARG A 1 91 ? -0.682 5.740 -0.263 1.00 92.62 91 ARG A C 1
ATOM 721 O O . ARG A 1 91 ? -0.425 5.633 -1.460 1.00 92.62 91 ARG A O 1
ATOM 728 N N . GLU A 1 92 ? 0.038 6.493 0.560 1.00 92.81 92 GLU A N 1
ATOM 729 C CA . GLU A 1 92 ? 1.247 7.214 0.147 1.00 92.81 92 GLU A CA 1
ATOM 730 C C . GLU A 1 92 ? 2.315 6.255 -0.365 1.00 92.81 92 GLU A C 1
ATOM 732 O O . GLU A 1 92 ? 2.865 6.461 -1.448 1.00 92.81 92 GLU A O 1
ATOM 737 N N . ARG A 1 93 ? 2.528 5.144 0.348 1.00 91.19 93 ARG A N 1
ATOM 738 C CA . ARG A 1 93 ? 3.462 4.102 -0.070 1.00 91.19 93 ARG A CA 1
ATOM 739 C C . ARG A 1 93 ? 3.098 3.516 -1.436 1.00 91.19 93 ARG A C 1
ATOM 741 O O . ARG A 1 93 ? 3.972 3.413 -2.294 1.00 91.19 93 ARG A O 1
ATOM 748 N N . ARG A 1 94 ? 1.820 3.201 -1.676 1.00 90.44 94 ARG A N 1
ATOM 749 C CA . ARG A 1 94 ? 1.359 2.720 -2.992 1.00 90.44 94 ARG A CA 1
ATOM 750 C C . ARG A 1 94 ? 1.545 3.760 -4.095 1.00 90.44 94 ARG A C 1
ATOM 752 O O . ARG A 1 94 ? 1.976 3.407 -5.187 1.00 90.44 94 ARG A O 1
ATOM 759 N N . LYS A 1 95 ? 1.248 5.039 -3.829 1.00 91.62 95 LYS A N 1
ATOM 760 C CA . LYS A 1 95 ? 1.484 6.128 -4.796 1.00 91.62 95 LYS A CA 1
ATOM 761 C C . LYS A 1 95 ? 2.965 6.243 -5.146 1.00 91.62 95 LYS A C 1
ATOM 763 O O . LYS A 1 95 ? 3.300 6.395 -6.315 1.00 91.62 95 LYS A O 1
ATOM 768 N N . LEU A 1 96 ? 3.846 6.133 -4.154 1.00 91.25 96 LEU A N 1
ATOM 769 C CA . LEU A 1 96 ? 5.288 6.126 -4.371 1.00 91.25 96 LEU A CA 1
ATOM 770 C C . LEU A 1 96 ? 5.710 4.943 -5.247 1.00 91.25 96 LEU A C 1
ATOM 772 O O . LEU A 1 96 ? 6.445 5.135 -6.211 1.00 91.25 96 LEU A O 1
ATOM 776 N N . GLU A 1 97 ? 5.232 3.735 -4.952 1.00 90.00 97 GLU A N 1
ATOM 777 C CA . GLU A 1 97 ? 5.541 2.536 -5.740 1.00 90.00 97 GLU A CA 1
ATOM 778 C C . GLU A 1 97 ? 5.037 2.646 -7.185 1.00 90.00 97 GLU A C 1
ATOM 780 O O . GLU A 1 97 ? 5.780 2.335 -8.118 1.00 90.00 97 GLU A O 1
ATOM 785 N N . ALA A 1 98 ? 3.828 3.175 -7.387 1.00 89.88 98 ALA A N 1
ATOM 786 C CA . ALA A 1 98 ? 3.299 3.474 -8.714 1.00 89.88 98 ALA A CA 1
ATOM 787 C C . ALA A 1 98 ? 4.181 4.495 -9.452 1.00 89.88 98 ALA A C 1
ATOM 789 O O . ALA A 1 98 ? 4.598 4.246 -10.583 1.00 89.88 98 ALA A O 1
ATOM 790 N N . ASN A 1 99 ? 4.558 5.590 -8.784 1.00 88.94 99 ASN A N 1
ATOM 791 C CA . ASN A 1 99 ? 5.453 6.600 -9.348 1.00 88.94 99 ASN A CA 1
ATOM 792 C C . ASN A 1 99 ? 6.826 6.018 -9.697 1.00 88.94 99 ASN A C 1
ATOM 794 O O . ASN A 1 99 ? 7.409 6.419 -10.694 1.00 88.94 99 ASN A O 1
ATOM 798 N N . LEU A 1 100 ? 7.367 5.070 -8.922 1.00 87.00 100 LEU A N 1
ATOM 799 C CA . LEU A 1 100 ? 8.634 4.406 -9.252 1.00 87.00 100 LEU A CA 1
ATOM 800 C C . LEU A 1 100 ? 8.535 3.596 -10.554 1.00 87.00 100 LEU A C 1
ATOM 802 O O . LEU A 1 100 ? 9.508 3.560 -11.324 1.00 87.00 100 LEU A O 1
ATOM 806 N N . LEU A 1 101 ? 7.387 2.960 -10.796 1.00 83.38 101 LEU A N 1
ATOM 807 C CA . LEU A 1 101 ? 7.116 2.120 -11.963 1.00 83.38 101 LEU A CA 1
ATOM 808 C C . LEU A 1 101 ? 6.819 2.946 -13.228 1.00 83.38 101 LEU A C 1
ATOM 810 O O . LEU A 1 101 ? 7.348 2.609 -14.284 1.00 83.38 101 LEU A O 1
ATOM 814 N N . ASP A 1 102 ? 6.076 4.051 -13.120 1.00 79.94 102 ASP A N 1
ATOM 815 C CA . ASP A 1 102 ? 5.511 4.810 -14.256 1.00 79.94 102 ASP A CA 1
ATOM 816 C C . ASP A 1 102 ? 6.477 5.813 -14.939 1.00 79.94 102 ASP A C 1
ATOM 818 O O . ASP A 1 102 ? 6.105 6.590 -15.816 1.00 79.94 102 ASP A O 1
ATOM 822 N N . ASN A 1 103 ? 7.768 5.807 -14.590 1.00 70.62 103 ASN A N 1
ATOM 823 C CA . ASN A 1 103 ? 8.758 6.765 -15.118 1.00 70.62 103 ASN A CA 1
ATOM 824 C C . ASN A 1 103 ? 9.236 6.458 -16.552 1.00 70.62 103 ASN A C 1
ATOM 826 O O . ASN A 1 103 ? 10.436 6.491 -16.832 1.00 70.62 103 ASN A O 1
ATOM 830 N N . SER A 1 104 ? 8.314 6.200 -17.482 1.00 64.06 104 SER A N 1
ATOM 831 C CA . SER A 1 104 ? 8.606 5.883 -18.889 1.00 64.06 104 SER A CA 1
ATOM 832 C C . SER A 1 104 ? 9.410 6.970 -19.624 1.00 64.06 104 SER A C 1
ATOM 834 O O . SER A 1 104 ? 9.958 6.706 -20.693 1.00 64.06 104 SER A O 1
ATOM 836 N N . GLN A 1 105 ? 9.472 8.193 -19.091 1.00 72.19 105 GLN A N 1
ATOM 837 C CA . GLN A 1 105 ? 10.161 9.331 -19.710 1.00 72.19 105 GLN A CA 1
ATOM 838 C C . GLN A 1 105 ? 11.679 9.340 -19.458 1.00 72.19 105 GLN A C 1
ATOM 840 O O . GLN A 1 105 ? 12.423 10.007 -20.178 1.00 72.19 105 GLN A O 1
ATOM 845 N N . LEU A 1 106 ? 12.157 8.617 -18.440 1.00 77.56 106 LEU A N 1
ATOM 846 C CA . LEU A 1 106 ? 13.570 8.560 -18.067 1.00 77.56 106 LEU A CA 1
ATOM 847 C C . LEU A 1 106 ? 14.145 7.184 -18.415 1.00 77.56 106 LEU A C 1
ATOM 849 O O . LEU A 1 106 ? 13.565 6.156 -18.083 1.00 77.56 106 LEU A O 1
ATOM 853 N N . ALA A 1 107 ? 15.330 7.156 -19.026 1.00 82.44 107 ALA A N 1
ATOM 854 C CA . ALA A 1 107 ? 16.025 5.920 -19.382 1.00 82.44 107 ALA A CA 1
ATOM 855 C C . ALA A 1 107 ? 17.445 5.866 -18.793 1.00 82.44 107 ALA A C 1
ATOM 857 O O . ALA A 1 107 ? 18.101 6.894 -18.588 1.00 82.44 107 ALA A O 1
ATOM 858 N N . GLY A 1 108 ? 17.924 4.648 -18.525 1.00 84.88 108 GLY A N 1
ATOM 859 C CA . GLY A 1 108 ? 19.297 4.376 -18.091 1.00 84.88 108 GLY A CA 1
ATOM 860 C C . GLY A 1 108 ? 19.679 5.058 -16.771 1.00 84.88 108 GLY A C 1
ATOM 861 O O . GLY A 1 108 ? 18.939 5.014 -15.790 1.00 84.88 108 GLY A O 1
ATOM 862 N N . ALA A 1 109 ? 20.847 5.707 -16.744 1.00 88.62 109 ALA A N 1
ATOM 863 C CA . ALA A 1 109 ? 21.420 6.297 -15.531 1.00 88.62 109 ALA A CA 1
ATOM 864 C C . ALA A 1 109 ? 20.540 7.387 -14.885 1.00 88.62 109 ALA A C 1
ATOM 866 O O . ALA A 1 109 ? 20.510 7.506 -13.662 1.00 88.62 109 ALA A O 1
ATOM 867 N N . LYS A 1 110 ? 19.787 8.156 -15.685 1.00 86.94 110 LYS A N 1
ATOM 868 C CA . LYS A 1 110 ? 18.901 9.217 -15.170 1.00 86.94 110 LYS A CA 1
ATOM 869 C C . LYS A 1 110 ? 17.702 8.647 -14.410 1.00 86.94 110 LYS A C 1
ATOM 871 O O . LYS A 1 110 ? 17.334 9.187 -13.373 1.00 86.94 110 LYS A O 1
ATOM 876 N N . LEU A 1 111 ? 17.136 7.537 -14.892 1.00 88.56 111 LEU A N 1
ATOM 877 C CA . LEU A 1 111 ? 16.054 6.827 -14.205 1.00 88.56 111 LEU A CA 1
ATOM 878 C C . LEU A 1 111 ? 16.528 6.273 -12.858 1.00 88.56 111 LEU A C 1
ATOM 880 O O . LEU A 1 111 ? 15.836 6.416 -11.855 1.00 88.56 111 LEU A O 1
ATOM 884 N N . LEU A 1 112 ? 17.718 5.667 -12.832 1.00 88.38 112 LEU A N 1
ATOM 885 C CA . LEU A 1 112 ? 18.297 5.124 -11.603 1.00 88.38 112 LEU A CA 1
ATOM 886 C C . LEU A 1 112 ? 18.565 6.222 -10.570 1.00 88.38 112 LEU A C 1
ATOM 888 O O . LEU A 1 112 ? 18.197 6.061 -9.411 1.00 88.38 112 LEU A O 1
ATOM 892 N N . ALA A 1 113 ? 19.143 7.350 -10.992 1.00 91.38 113 ALA A N 1
ATOM 893 C CA . ALA A 1 113 ? 19.376 8.490 -10.109 1.00 91.38 113 ALA A CA 1
ATOM 894 C C . ALA A 1 113 ? 18.064 9.064 -9.549 1.00 91.38 113 ALA A C 1
ATOM 896 O O . ALA A 1 113 ? 17.981 9.352 -8.357 1.00 91.38 113 ALA A O 1
ATOM 897 N N . TYR A 1 114 ? 17.027 9.176 -10.386 1.00 90.19 114 TYR A N 1
ATOM 898 C CA . TYR A 1 114 ? 15.706 9.637 -9.961 1.00 90.19 114 TYR A CA 1
ATOM 899 C C . TYR A 1 114 ? 15.066 8.691 -8.937 1.00 90.19 114 TYR A C 1
ATOM 901 O O . TYR A 1 114 ? 14.657 9.134 -7.867 1.00 90.19 114 TYR A O 1
ATOM 909 N N . ARG A 1 115 ? 15.031 7.383 -9.226 1.00 91.31 115 ARG A N 1
ATOM 910 C CA . ARG A 1 115 ? 14.484 6.375 -8.304 1.00 91.31 115 ARG A CA 1
ATOM 911 C C . ARG A 1 115 ? 15.238 6.344 -6.982 1.00 91.31 115 ARG A C 1
ATOM 913 O O . ARG A 1 115 ? 14.601 6.257 -5.941 1.00 91.31 115 ARG A O 1
ATOM 920 N N . LYS A 1 116 ? 16.571 6.438 -7.025 1.00 93.00 116 LYS A N 1
ATOM 921 C CA . LYS A 1 116 ? 17.397 6.493 -5.819 1.00 93.00 116 LYS A CA 1
ATOM 922 C C . LYS A 1 116 ? 17.020 7.697 -4.961 1.00 93.00 116 LYS A C 1
ATOM 924 O O . LYS A 1 116 ? 16.675 7.513 -3.807 1.00 93.00 116 LYS A O 1
ATOM 929 N N . LYS A 1 117 ? 16.976 8.894 -5.553 1.00 93.75 117 LYS A N 1
ATOM 930 C CA . LYS A 1 117 ? 16.576 10.106 -4.832 1.00 93.75 117 LYS A CA 1
ATOM 931 C C . LYS A 1 117 ? 15.183 9.971 -4.205 1.00 93.75 117 LYS A C 1
ATOM 933 O O . LYS A 1 117 ? 15.014 10.279 -3.038 1.00 93.75 11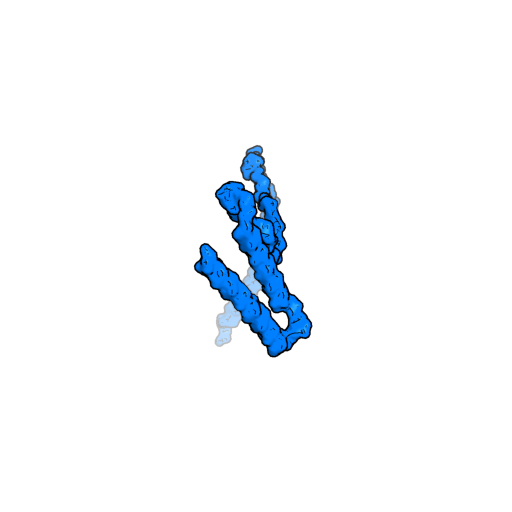7 LYS A O 1
ATOM 938 N N . MET A 1 118 ? 14.206 9.475 -4.965 1.00 92.06 118 MET A N 1
ATOM 939 C CA . MET A 1 118 ? 12.843 9.263 -4.462 1.00 92.06 118 MET A CA 1
ATOM 940 C C . MET A 1 118 ? 12.793 8.290 -3.277 1.00 92.06 118 MET A C 1
ATOM 942 O O . MET A 1 118 ? 11.995 8.481 -2.363 1.00 92.06 118 MET A O 1
ATOM 946 N N . LEU A 1 119 ? 13.615 7.237 -3.300 1.00 93.25 119 LEU A N 1
ATOM 947 C CA . LEU A 1 119 ? 13.715 6.289 -2.192 1.00 93.25 119 LEU A CA 1
ATOM 948 C C . LEU A 1 119 ? 14.401 6.913 -0.975 1.00 93.25 119 LEU A C 1
ATOM 950 O O . LEU A 1 119 ? 13.874 6.767 0.121 1.00 93.25 119 LEU A O 1
ATOM 954 N N . ASP A 1 120 ? 15.502 7.640 -1.176 1.00 96.00 120 ASP A N 1
ATOM 955 C CA . ASP A 1 120 ? 16.235 8.329 -0.106 1.00 96.00 120 ASP A CA 1
ATOM 956 C C . ASP A 1 120 ? 15.334 9.378 0.591 1.00 96.00 120 ASP A C 1
ATOM 958 O O . ASP A 1 120 ? 15.274 9.451 1.821 1.00 96.00 120 ASP A O 1
ATOM 962 N N . ASP A 1 121 ? 14.572 10.159 -0.187 1.00 94.88 121 ASP A N 1
ATOM 963 C CA . ASP A 1 121 ? 13.620 11.153 0.329 1.00 94.88 121 ASP A CA 1
ATOM 964 C C . ASP A 1 121 ? 12.515 10.482 1.171 1.00 94.88 121 ASP A C 1
ATOM 966 O O . ASP A 1 121 ? 12.169 10.957 2.256 1.00 94.88 121 ASP A O 1
ATOM 970 N N . ALA A 1 122 ? 11.976 9.355 0.699 1.00 93.00 122 ALA A N 1
ATOM 971 C CA . ALA A 1 122 ? 10.930 8.618 1.405 1.00 93.00 122 ALA A CA 1
ATOM 972 C C . ALA A 1 122 ? 11.442 7.909 2.662 1.00 93.00 122 ALA A C 1
ATOM 974 O O . ALA A 1 122 ? 10.739 7.868 3.669 1.00 93.00 122 ALA A O 1
ATOM 975 N N . GLU A 1 123 ? 12.663 7.379 2.623 1.00 95.00 123 GLU A N 1
ATOM 976 C CA . GLU A 1 123 ? 13.336 6.845 3.801 1.00 95.00 123 GLU A CA 1
ATOM 977 C C . GLU A 1 123 ? 13.492 7.948 4.853 1.00 95.00 123 GLU A C 1
ATOM 979 O O . GLU A 1 123 ? 13.055 7.773 5.987 1.00 95.00 123 GLU A O 1
ATOM 984 N N . THR A 1 124 ? 14.002 9.121 4.472 1.00 96.31 124 THR A N 1
ATOM 985 C CA . THR A 1 124 ? 14.199 10.255 5.391 1.00 96.31 124 THR A CA 1
ATOM 986 C C . THR A 1 124 ? 12.898 10.681 6.079 1.00 96.31 124 THR A C 1
ATOM 988 O O . THR A 1 124 ? 12.881 10.922 7.285 1.00 96.31 124 THR A O 1
ATOM 991 N N . GLN A 1 125 ? 11.786 10.743 5.341 1.00 93.44 125 GLN A N 1
ATOM 992 C CA . GLN A 1 125 ? 10.468 11.048 5.918 1.00 93.44 125 GLN A CA 1
ATOM 993 C C . GLN A 1 125 ? 10.034 10.006 6.953 1.00 93.44 125 GLN A C 1
ATOM 995 O O . GLN A 1 125 ? 9.428 10.338 7.972 1.00 93.44 125 GLN A O 1
ATOM 1000 N N . GLU A 1 126 ? 10.349 8.744 6.692 1.00 92.19 126 GLU A N 1
ATOM 1001 C CA . GLU A 1 126 ? 9.981 7.633 7.551 1.00 92.19 126 GLU A CA 1
ATOM 1002 C C . GLU A 1 126 ? 10.835 7.590 8.828 1.00 92.19 126 GLU A C 1
ATOM 1004 O O . GLU A 1 126 ? 10.288 7.367 9.909 1.00 92.19 126 GLU A O 1
ATOM 1009 N N . TRP A 1 127 ? 12.124 7.937 8.738 1.00 94.69 127 TRP A N 1
ATOM 1010 C CA . TRP A 1 127 ? 12.987 8.178 9.899 1.00 94.69 127 TRP A CA 1
ATOM 1011 C C . TRP A 1 127 ? 12.442 9.293 10.797 1.00 94.69 127 TRP A C 1
ATOM 1013 O O . TRP A 1 127 ? 12.239 9.062 11.986 1.00 94.69 127 TRP A O 1
ATOM 1023 N N . VAL A 1 128 ? 12.114 10.460 10.231 1.00 95.75 128 VAL A N 1
ATOM 1024 C CA . VAL A 1 128 ? 11.554 11.597 10.992 1.00 95.75 128 VAL A CA 1
ATOM 1025 C C . VAL A 1 128 ? 10.251 11.216 11.696 1.00 95.75 128 VAL A C 1
ATOM 1027 O O . VAL A 1 128 ? 9.987 11.650 12.816 1.00 95.75 128 VAL A O 1
ATOM 1030 N N . ARG A 1 129 ? 9.410 10.405 11.050 1.00 90.06 129 ARG A N 1
ATOM 1031 C CA . ARG A 1 129 ? 8.182 9.899 11.667 1.00 90.06 129 ARG A CA 1
ATOM 1032 C C . ARG A 1 129 ? 8.495 8.982 12.851 1.00 90.06 129 ARG A C 1
ATOM 1034 O O . ARG A 1 129 ? 7.902 9.160 13.908 1.00 90.06 129 ARG A O 1
ATOM 1041 N N . ARG A 1 130 ? 9.405 8.016 12.685 1.00 93.12 130 ARG A N 1
ATOM 1042 C CA . ARG A 1 130 ? 9.795 7.106 13.774 1.00 93.12 130 ARG A CA 1
ATOM 1043 C C . ARG A 1 130 ? 10.392 7.852 14.960 1.00 93.12 130 ARG A C 1
ATOM 1045 O O . ARG A 1 130 ? 10.108 7.481 16.088 1.00 93.12 130 ARG A O 1
ATOM 1052 N N . GLU A 1 131 ? 11.190 8.888 14.715 1.00 95.25 131 GLU A N 1
ATOM 1053 C CA . GLU A 1 131 ? 11.726 9.733 15.786 1.00 95.25 131 GLU A CA 1
ATOM 1054 C C . GLU A 1 131 ? 10.598 10.391 16.588 1.00 95.25 131 GLU A C 1
ATOM 1056 O O . GLU A 1 131 ? 10.592 10.290 17.811 1.00 95.25 131 GLU A O 1
ATOM 1061 N N . LYS A 1 132 ? 9.583 10.949 15.916 1.00 92.38 132 LYS A N 1
ATOM 1062 C CA . LYS A 1 132 ? 8.397 11.503 16.593 1.00 92.38 132 LYS A CA 1
ATOM 1063 C C . LYS A 1 132 ? 7.625 10.456 17.395 1.00 92.38 132 LYS A C 1
ATOM 1065 O O . LYS A 1 132 ? 7.236 10.734 18.518 1.00 92.38 132 LYS A O 1
ATOM 1070 N N . GLU A 1 133 ? 7.436 9.255 16.846 1.00 89.38 133 GLU A N 1
ATOM 1071 C CA . GLU A 1 133 ? 6.759 8.154 17.553 1.00 89.38 133 GLU A CA 1
ATOM 1072 C C . GLU A 1 133 ? 7.530 7.665 18.793 1.00 89.38 133 GLU A C 1
ATOM 1074 O O . GLU A 1 133 ? 6.933 7.038 19.661 1.00 89.38 133 GLU A O 1
ATOM 1079 N N . ILE A 1 134 ? 8.847 7.891 18.863 1.00 93.25 134 ILE A N 1
ATOM 1080 C CA . ILE A 1 134 ? 9.674 7.556 20.033 1.00 93.25 134 ILE A CA 1
ATOM 1081 C C . ILE A 1 134 ? 9.615 8.667 21.092 1.00 93.25 134 ILE A C 1
ATOM 1083 O O . ILE A 1 134 ? 9.772 8.383 22.279 1.00 93.25 134 ILE A O 1
ATOM 1087 N N . GLU A 1 135 ? 9.450 9.921 20.667 1.00 91.75 135 GLU A N 1
ATOM 1088 C CA . GLU A 1 135 ? 9.342 11.081 21.558 1.00 91.75 135 GLU A CA 1
ATOM 1089 C C . GLU A 1 135 ? 7.964 11.206 22.233 1.00 91.75 135 GLU A C 1
ATOM 1091 O O . GLU A 1 135 ? 7.886 11.779 23.323 1.00 91.75 135 GLU A O 1
ATOM 1096 N N . GLU A 1 136 ? 6.906 10.686 21.600 1.00 80.94 136 GLU A N 1
ATOM 1097 C CA . GLU A 1 136 ? 5.533 10.593 22.140 1.00 80.94 136 GLU A CA 1
ATOM 1098 C C . GLU A 1 136 ? 5.349 9.458 23.164 1.00 80.94 136 GLU A C 1
ATOM 1100 O O . GLU A 1 136 ? 4.700 9.724 24.206 1.00 80.94 136 GLU A O 1
#

Radius of gyration: 40.74 Å; ch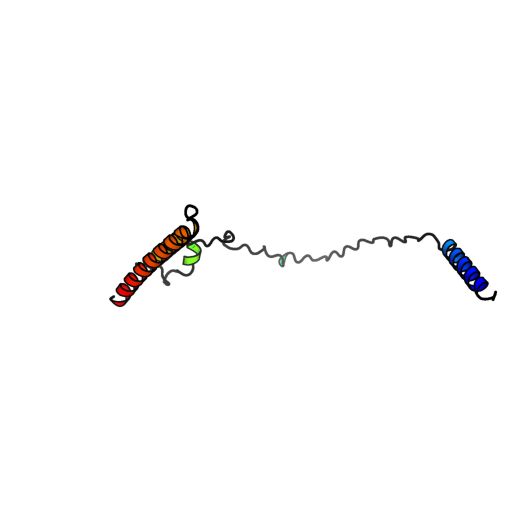ains: 1; bounding box: 60×90×77 Å

Foldseek 3Di:
DPDVVVVVVVVVVVVVVVVVPPPDPPPPPPPPDDDDPDDPDDPPVPDDDPDDDPDDDDVPDDDLVVVCPQDDVVRCPPPDPVNVVVSVVVVVVVVLVVVLVPPPVDDDPRNVVVNVVSVVVVVVVVVVVVVVVVVD